Protein AF-A0AAN8BZD3-F1 (afdb_monomer_lite)

Sequence (176 aa):
MDEQRRTMEEARDEVSRILLTLEERELISLCEHLKCNAPVGGFASKTRRTLNRLVETTLDEIEEDEESAESYQQYLQHVLSYLASLKPTPRESEAEIEIQETSELENLKKQYQKLQQQMEEEIGALEEKIKRKTQAAGGDTAPASVTAKEEDTRTATKAPIRLPEVMLRREFRIIG

Radius of gyration: 35.89 Å; chains: 1; bounding box: 68×47×98 Å

Foldseek 3Di:
DVVLVVLQVVLVVVLLVLLVVDDLVLLLVLCVVLVFDADVPGSVVDDSVVSSVSNVVSLVVVVVVDPDSVVSSVVSVVSVVVSVVSDPDVVVVVVVVVVVVVVVVVVVVVVVVVVVVVVVVVVVVVVVVVVVVVVVVPDDDDPPPPPDDDDDDDDDDDDDDDDDDDDDDPDDDDDD

Organism: NCBI:txid159716

pLDDT: mean 77.17, std 18.1, range [36.19, 94.38]

Structure (mmCIF, N/CA/C/O backbone):
data_AF-A0AAN8BZD3-F1
#
_entry.id   AF-A0AAN8BZD3-F1
#
loop_
_atom_site.group_PDB
_atom_site.id
_atom_site.type_symbol
_atom_site.label_atom_id
_atom_site.label_alt_id
_atom_site.label_comp_id
_atom_site.label_asym_id
_atom_site.label_entity_id
_atom_site.label_seq_id
_atom_site.pdbx_PDB_ins_code
_atom_site.Cartn_x
_atom_site.Cartn_y
_atom_site.Cartn_z
_atom_site.occupancy
_atom_site.B_iso_or_equiv
_atom_site.auth_seq_id
_atom_site.auth_comp_id
_atom_site.auth_asym_id
_atom_site.auth_atom_id
_atom_site.pdbx_PDB_model_num
ATOM 1 N N . MET A 1 1 ? 25.774 3.059 -17.939 1.00 59.75 1 MET A N 1
ATOM 2 C CA . MET A 1 1 ? 24.885 1.909 -18.201 1.00 59.75 1 MET A CA 1
ATOM 3 C C . MET A 1 1 ? 24.645 1.098 -16.932 1.00 59.75 1 MET A C 1
ATOM 5 O O . MET A 1 1 ? 23.503 1.050 -16.502 1.00 59.75 1 MET A O 1
ATOM 9 N N . ASP A 1 2 ? 25.677 0.542 -16.284 1.00 74.12 2 ASP A N 1
ATOM 10 C CA . ASP A 1 2 ? 25.480 -0.297 -15.080 1.00 74.12 2 ASP A CA 1
ATOM 11 C C . ASP A 1 2 ? 24.978 0.473 -13.849 1.00 74.12 2 ASP A C 1
ATOM 13 O O . ASP A 1 2 ? 24.170 -0.041 -13.083 1.00 74.12 2 ASP A O 1
ATOM 17 N N . GLU A 1 3 ? 25.412 1.721 -13.671 1.00 79.25 3 GLU A N 1
ATOM 18 C CA . GLU A 1 3 ? 24.981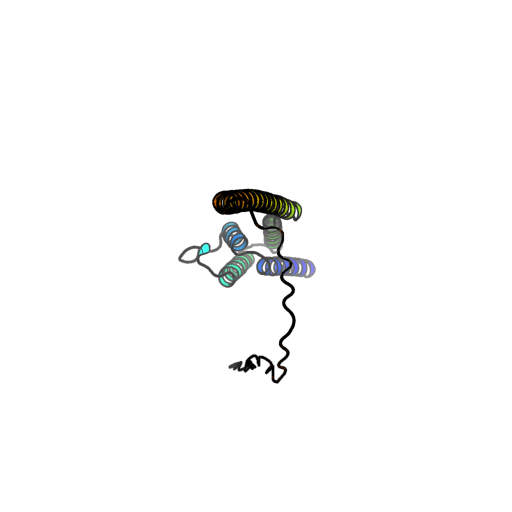 2.558 -12.544 1.00 79.25 3 GLU A CA 1
ATOM 19 C C . GLU A 1 3 ? 23.505 2.967 -12.662 1.00 79.25 3 GLU A C 1
ATOM 21 O O . GLU A 1 3 ? 22.758 2.847 -11.700 1.00 79.25 3 GLU A O 1
ATOM 26 N N . GLN A 1 4 ? 23.046 3.321 -13.869 1.00 77.94 4 GLN A N 1
ATOM 27 C CA . GLN A 1 4 ? 21.629 3.605 -14.139 1.00 77.94 4 GLN A CA 1
ATOM 28 C C . GLN A 1 4 ? 20.732 2.389 -13.878 1.00 77.94 4 GLN A C 1
ATOM 30 O O . GLN A 1 4 ? 19.687 2.531 -13.246 1.00 77.94 4 GLN A O 1
ATOM 35 N N . ARG A 1 5 ? 21.155 1.185 -14.294 1.00 81.12 5 ARG A N 1
ATOM 36 C CA . ARG A 1 5 ? 20.411 -0.049 -13.995 1.00 81.12 5 ARG A CA 1
ATOM 37 C C . ARG A 1 5 ? 20.285 -0.296 -12.494 1.00 81.12 5 ARG A C 1
ATOM 39 O O . ARG A 1 5 ? 19.187 -0.573 -12.033 1.00 81.12 5 ARG A O 1
ATOM 46 N N . ARG A 1 6 ? 21.362 -0.101 -11.724 1.00 84.12 6 ARG A N 1
ATOM 47 C CA . ARG A 1 6 ? 21.307 -0.224 -10.256 1.00 84.12 6 ARG A CA 1
ATOM 48 C C . ARG A 1 6 ? 20.344 0.774 -9.627 1.00 84.12 6 ARG A C 1
ATOM 50 O O . ARG A 1 6 ? 19.526 0.383 -8.810 1.00 84.12 6 ARG A O 1
ATOM 57 N N . THR A 1 7 ? 20.386 2.041 -10.042 1.00 87.19 7 THR A N 1
ATOM 58 C CA . THR A 1 7 ? 19.476 3.058 -9.485 1.00 87.19 7 THR A CA 1
ATOM 59 C C . THR A 1 7 ? 18.005 2.780 -9.800 1.00 87.19 7 THR A C 1
ATOM 61 O O . THR A 1 7 ? 17.127 3.135 -9.018 1.00 87.19 7 THR A O 1
ATOM 64 N N . MET A 1 8 ? 17.724 2.142 -10.940 1.00 89.06 8 MET A N 1
ATOM 65 C CA . MET A 1 8 ? 16.374 1.721 -11.313 1.00 89.06 8 MET A CA 1
ATOM 66 C C . MET A 1 8 ? 15.913 0.529 -10.467 1.00 89.06 8 MET A C 1
ATOM 68 O O . MET A 1 8 ? 14.813 0.573 -9.922 1.00 89.06 8 MET A O 1
ATOM 72 N N . GLU A 1 9 ? 16.758 -0.496 -10.319 1.00 89.44 9 GLU A N 1
ATOM 73 C CA . GLU A 1 9 ? 16.481 -1.655 -9.460 1.00 89.44 9 GLU A CA 1
ATOM 74 C C . GLU A 1 9 ? 16.223 -1.212 -8.012 1.00 89.44 9 GLU A C 1
ATOM 76 O O . GLU A 1 9 ? 15.222 -1.603 -7.421 1.00 89.44 9 GLU A O 1
ATOM 81 N N . GLU A 1 10 ? 17.039 -0.301 -7.475 1.00 91.88 10 GLU A N 1
ATOM 82 C CA . GLU A 1 10 ? 16.841 0.280 -6.142 1.00 91.88 10 GLU A CA 1
ATOM 83 C C . GLU A 1 10 ? 15.494 1.011 -6.014 1.00 91.88 10 GLU A C 1
ATOM 85 O O . GLU A 1 10 ? 14.799 0.866 -5.006 1.00 91.88 10 GLU A O 1
ATOM 90 N N . ALA A 1 11 ? 15.093 1.776 -7.036 1.00 90.50 11 ALA A N 1
ATOM 91 C CA . ALA A 1 11 ? 13.798 2.454 -7.048 1.00 90.50 11 ALA A CA 1
ATOM 92 C C . ALA A 1 11 ? 12.631 1.453 -7.103 1.00 90.50 11 ALA A C 1
ATOM 94 O O . ALA A 1 11 ? 11.633 1.633 -6.402 1.00 90.50 11 ALA A O 1
ATOM 95 N N . ARG A 1 12 ? 12.756 0.377 -7.888 1.00 93.25 12 ARG A N 1
ATOM 96 C CA . ARG A 1 12 ? 11.743 -0.685 -7.978 1.00 93.25 12 ARG A CA 1
ATOM 97 C C . ARG A 1 12 ? 11.636 -1.481 -6.676 1.00 93.25 12 ARG A C 1
ATOM 99 O O . ARG A 1 12 ? 10.524 -1.776 -6.224 1.00 93.25 12 ARG A O 1
ATOM 106 N N . ASP A 1 13 ? 12.764 -1.766 -6.036 1.00 93.56 13 ASP A N 1
ATOM 107 C CA . ASP A 1 13 ? 12.825 -2.406 -4.722 1.00 93.56 13 ASP A CA 1
ATOM 108 C C . ASP A 1 13 ? 12.185 -1.528 -3.642 1.00 93.56 13 ASP A C 1
ATOM 110 O O . ASP A 1 13 ? 11.470 -2.031 -2.771 1.00 93.56 13 ASP A O 1
ATOM 114 N N . GLU A 1 14 ? 12.397 -0.211 -3.696 1.00 93.12 14 GLU A N 1
ATOM 115 C CA . GLU A 1 14 ? 11.744 0.741 -2.796 1.00 93.12 14 GLU A CA 1
ATOM 116 C C . GLU A 1 14 ? 10.223 0.728 -2.971 1.00 93.12 14 GLU A C 1
ATOM 118 O O . GLU A 1 14 ? 9.500 0.572 -1.984 1.00 93.12 14 GLU A O 1
ATOM 123 N N . VAL A 1 15 ? 9.727 0.816 -4.212 1.00 93.44 15 VAL A N 1
ATOM 124 C CA . VAL A 1 15 ? 8.286 0.725 -4.500 1.00 93.44 15 VAL A CA 1
ATOM 125 C C . VAL A 1 15 ? 7.721 -0.580 -3.936 1.00 93.44 15 VAL A C 1
ATOM 127 O O . VAL A 1 15 ? 6.754 -0.554 -3.174 1.00 93.44 15 VAL A O 1
ATOM 130 N N . SER A 1 16 ? 8.368 -1.712 -4.223 1.00 93.56 16 SER A N 1
ATOM 131 C CA . SER A 1 16 ? 7.944 -3.040 -3.759 1.00 93.56 16 SER A CA 1
ATOM 132 C C . SER A 1 16 ? 7.901 -3.131 -2.233 1.00 93.56 16 SER A C 1
ATOM 134 O O . SER A 1 16 ? 6.945 -3.648 -1.651 1.00 93.56 16 SER A O 1
ATOM 136 N N . ARG A 1 17 ? 8.903 -2.567 -1.550 1.00 92.88 17 ARG A N 1
ATOM 137 C CA . ARG A 1 17 ? 8.942 -2.509 -0.086 1.00 92.88 17 ARG A CA 1
ATOM 138 C C . ARG A 1 17 ? 7.793 -1.678 0.474 1.00 92.88 17 ARG A C 1
ATOM 140 O O . ARG A 1 17 ? 7.162 -2.102 1.442 1.00 92.88 17 ARG A O 1
ATOM 147 N N . ILE A 1 18 ? 7.504 -0.523 -0.126 1.00 92.38 18 ILE A N 1
ATOM 148 C CA . ILE A 1 18 ? 6.413 0.347 0.319 1.00 92.38 18 ILE A CA 1
ATOM 149 C C . ILE A 1 18 ? 5.067 -0.354 0.130 1.00 92.38 18 ILE A C 1
ATOM 151 O O . ILE A 1 18 ? 4.296 -0.384 1.087 1.00 92.38 18 ILE A O 1
ATOM 155 N N . LEU A 1 19 ? 4.819 -1.006 -1.013 1.00 91.94 19 LEU A N 1
ATOM 156 C CA . LEU A 1 19 ? 3.587 -1.770 -1.285 1.00 91.94 19 LEU A CA 1
ATOM 157 C C . LEU A 1 19 ? 3.264 -2.808 -0.201 1.00 91.94 19 LEU A C 1
ATOM 159 O O . LEU A 1 19 ? 2.101 -3.054 0.123 1.00 91.94 19 LEU A O 1
ATOM 163 N N . LEU A 1 20 ? 4.288 -3.415 0.405 1.00 90.31 20 LEU A N 1
ATOM 164 C CA . LEU A 1 20 ? 4.099 -4.372 1.495 1.00 90.31 20 LEU A CA 1
ATOM 165 C C . LEU A 1 20 ? 3.622 -3.722 2.799 1.00 90.31 20 LEU A C 1
ATOM 167 O O . LEU A 1 20 ? 3.021 -4.425 3.618 1.00 90.31 20 LEU A O 1
ATOM 171 N N . THR A 1 21 ? 3.876 -2.425 2.978 1.00 90.06 21 THR A N 1
ATOM 172 C CA . THR A 1 21 ? 3.505 -1.637 4.165 1.00 90.06 21 THR A CA 1
ATOM 173 C C . THR A 1 21 ? 2.179 -0.896 4.032 1.00 90.06 21 THR A C 1
ATOM 175 O O . THR A 1 21 ? 1.635 -0.497 5.054 1.00 90.06 21 THR A O 1
ATOM 178 N N . LEU A 1 22 ? 1.668 -0.721 2.811 1.00 90.00 22 LEU A N 1
ATOM 179 C CA . LEU A 1 22 ? 0.440 0.033 2.563 1.00 90.00 22 LEU A CA 1
ATOM 180 C C . LEU A 1 22 ? -0.809 -0.706 3.050 1.00 90.00 22 LEU A C 1
ATOM 182 O O . LEU A 1 22 ? -0.912 -1.942 2.986 1.00 90.00 22 LEU A O 1
ATOM 186 N N . GLU A 1 23 ? -1.787 0.082 3.476 1.00 90.06 23 GLU A N 1
ATOM 187 C CA . GLU A 1 23 ? -3.139 -0.373 3.750 1.00 90.06 23 GLU A CA 1
ATOM 188 C C . GLU A 1 23 ? -3.909 -0.663 2.456 1.00 90.06 23 GLU A C 1
ATOM 190 O O . GLU A 1 23 ? -3.588 -0.196 1.364 1.00 90.06 23 GLU A O 1
ATOM 195 N N . GLU A 1 24 ? -4.990 -1.435 2.573 1.00 89.50 24 GLU A N 1
ATOM 196 C CA . GLU A 1 24 ? -5.815 -1.822 1.425 1.00 89.50 24 GLU A CA 1
ATOM 197 C C . GLU A 1 24 ? -6.399 -0.608 0.684 1.00 89.50 24 GLU A C 1
ATOM 199 O O . GLU A 1 24 ? -6.439 -0.599 -0.543 1.00 89.50 24 GLU A O 1
ATOM 204 N N . ARG A 1 25 ? -6.786 0.449 1.410 1.00 89.69 25 ARG A N 1
ATOM 205 C CA . ARG A 1 25 ? -7.316 1.691 0.818 1.00 89.69 25 ARG A CA 1
ATOM 206 C C . ARG A 1 25 ? -6.270 2.431 -0.013 1.00 89.69 25 ARG A C 1
ATOM 208 O O . ARG A 1 25 ? -6.570 2.882 -1.114 1.00 89.69 25 ARG A O 1
ATOM 215 N N . GLU A 1 26 ? -5.048 2.520 0.501 1.00 91.75 26 GLU A N 1
ATOM 216 C CA . GLU A 1 26 ? -3.920 3.163 -0.177 1.00 91.75 26 GLU A CA 1
ATOM 217 C C . GLU A 1 26 ? -3.528 2.380 -1.435 1.00 91.75 26 GLU A C 1
ATOM 219 O O . GLU A 1 26 ? -3.286 2.967 -2.486 1.00 91.75 26 GLU A O 1
ATOM 224 N N . LEU A 1 27 ? -3.550 1.045 -1.360 1.00 91.81 27 LEU A N 1
ATOM 225 C CA . LEU A 1 27 ? -3.311 0.176 -2.513 1.00 91.81 27 LEU A CA 1
ATOM 226 C C . LEU A 1 27 ? -4.372 0.334 -3.601 1.00 91.81 27 LEU A C 1
ATOM 228 O O . LEU A 1 27 ? -4.027 0.338 -4.780 1.00 91.81 27 LEU A O 1
ATOM 232 N N . ILE A 1 28 ? -5.646 0.487 -3.232 1.00 91.75 28 ILE A N 1
ATOM 233 C CA . ILE A 1 28 ? -6.720 0.780 -4.192 1.00 91.75 28 ILE A CA 1
ATOM 234 C C . ILE A 1 28 ? -6.470 2.135 -4.867 1.00 91.75 28 ILE A C 1
ATOM 236 O O . ILE A 1 28 ? -6.498 2.210 -6.093 1.00 91.75 28 ILE A O 1
ATOM 240 N N . SER A 1 29 ? -6.155 3.172 -4.085 1.00 92.31 29 SER A N 1
ATOM 241 C CA . SER A 1 29 ? -5.830 4.514 -4.592 1.00 92.31 29 SER A CA 1
ATOM 242 C C . SER A 1 29 ? -4.656 4.483 -5.576 1.00 92.31 29 SER A C 1
ATOM 244 O O . SER A 1 29 ? -4.695 5.105 -6.637 1.00 92.31 29 SER A O 1
ATOM 246 N N . LEU A 1 30 ? -3.623 3.700 -5.261 1.00 93.44 30 LEU A N 1
ATOM 247 C CA . LEU A 1 30 ? -2.491 3.486 -6.152 1.00 93.44 30 LEU A CA 1
ATOM 248 C C . LEU A 1 30 ? -2.881 2.733 -7.427 1.00 93.44 30 LEU A C 1
ATOM 250 O O . LEU A 1 30 ? -2.458 3.132 -8.506 1.00 93.44 30 LEU A O 1
ATOM 254 N N . CYS A 1 31 ? -3.700 1.682 -7.334 1.00 92.56 31 CYS A N 1
ATOM 255 C CA . CYS A 1 31 ? -4.188 0.971 -8.518 1.00 92.56 31 CYS A CA 1
ATOM 256 C C . CYS A 1 31 ? -4.938 1.917 -9.468 1.00 92.56 31 CYS A C 1
ATOM 258 O O . CYS A 1 31 ? -4.772 1.844 -10.684 1.00 92.56 31 CYS A O 1
ATOM 260 N N . GLU A 1 32 ? -5.742 2.832 -8.926 1.00 91.56 32 GLU A N 1
ATOM 261 C CA . GLU A 1 32 ? -6.439 3.850 -9.717 1.00 91.56 32 GLU A CA 1
ATOM 262 C C . GLU A 1 32 ? -5.465 4.858 -10.338 1.00 91.56 32 GLU A C 1
ATOM 264 O O . GLU A 1 32 ? -5.590 5.185 -11.520 1.00 91.56 32 GLU A O 1
ATOM 269 N N . HIS A 1 33 ? -4.461 5.305 -9.578 1.00 92.50 33 HIS A N 1
ATOM 270 C CA . HIS A 1 33 ? -3.425 6.221 -10.058 1.00 92.50 33 HIS A CA 1
ATOM 271 C C . HIS A 1 33 ? -2.614 5.634 -11.222 1.00 92.50 33 HIS A C 1
ATOM 273 O O . HIS A 1 33 ? -2.401 6.304 -12.234 1.00 92.50 33 HIS A O 1
ATOM 279 N N . LEU A 1 34 ? -2.216 4.366 -11.099 1.00 91.31 34 LEU A N 1
ATOM 280 C CA . LEU A 1 34 ? -1.481 3.624 -12.125 1.00 91.31 34 LEU A CA 1
ATOM 281 C C . LEU A 1 34 ? -2.380 3.165 -13.283 1.00 91.31 34 LEU A C 1
ATOM 283 O O . LEU A 1 34 ? -1.881 2.596 -14.248 1.00 91.31 34 LEU A O 1
ATOM 287 N N . LYS A 1 35 ? -3.697 3.416 -13.211 1.00 90.38 35 LYS A N 1
ATOM 288 C CA . LYS A 1 35 ? -4.699 2.961 -14.190 1.00 90.38 35 LYS A CA 1
ATOM 289 C C . LYS A 1 35 ? -4.642 1.453 -14.430 1.00 90.38 35 LYS A C 1
ATOM 291 O O . LYS A 1 35 ? -4.841 0.977 -15.546 1.00 90.38 35 LYS A O 1
ATOM 296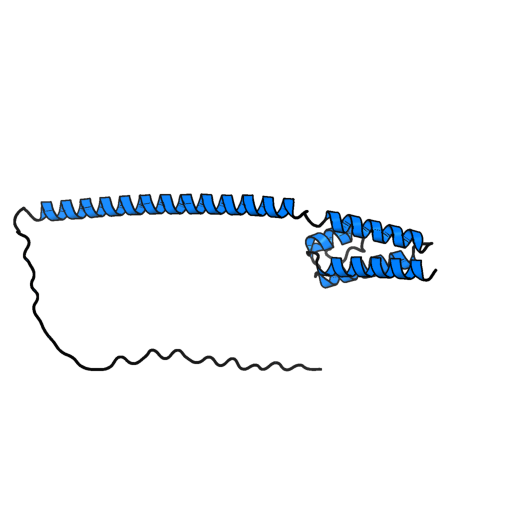 N N . CYS A 1 36 ? -4.403 0.712 -13.357 1.00 90.25 36 CYS A N 1
ATOM 297 C CA . CYS A 1 36 ? -4.392 -0.734 -13.348 1.00 90.25 36 CYS A CA 1
ATOM 298 C C . CYS A 1 36 ? -5.667 -1.322 -13.983 1.00 90.25 36 CYS A C 1
ATOM 300 O O . CYS A 1 36 ? -6.771 -0.798 -13.801 1.00 90.25 36 CYS A O 1
ATOM 302 N N . ASN A 1 37 ? -5.541 -2.467 -14.660 1.00 85.38 37 ASN A N 1
ATOM 303 C CA . ASN A 1 37 ? -6.682 -3.162 -15.256 1.00 85.38 37 ASN A CA 1
ATOM 304 C C . ASN A 1 37 ? -7.717 -3.549 -14.186 1.00 85.38 37 ASN A C 1
ATOM 306 O O . ASN A 1 37 ? -7.488 -4.438 -13.360 1.00 85.38 37 ASN A O 1
ATOM 310 N N . ALA A 1 38 ? -8.869 -2.872 -14.200 1.00 79.75 38 ALA A N 1
ATOM 311 C CA . ALA A 1 38 ? -9.893 -3.039 -13.178 1.00 79.75 38 ALA A CA 1
ATOM 312 C C . ALA A 1 38 ? -10.391 -4.495 -13.147 1.00 79.75 38 ALA A C 1
ATOM 314 O O . ALA A 1 38 ? -10.943 -4.993 -14.135 1.00 79.75 38 ALA A O 1
ATOM 315 N N . PRO A 1 39 ? -10.229 -5.206 -12.022 1.00 81.94 39 PRO A N 1
ATOM 316 C CA . PRO A 1 39 ? -10.622 -6.597 -11.951 1.00 81.94 39 PRO A CA 1
ATOM 317 C C . PRO A 1 39 ? -12.148 -6.713 -11.873 1.00 81.94 39 PRO A C 1
ATOM 319 O O . PRO A 1 39 ? -12.840 -5.820 -11.382 1.00 81.94 39 PRO A O 1
ATOM 322 N N . VAL A 1 40 ? -12.693 -7.851 -12.313 1.00 77.56 40 VAL A N 1
ATOM 323 C CA . VAL A 1 40 ? -14.144 -8.105 -12.284 1.00 77.56 40 VAL A CA 1
ATOM 324 C C . VAL A 1 40 ? -14.669 -7.949 -10.849 1.00 77.56 40 VAL A C 1
ATOM 326 O O . VAL A 1 40 ? -14.224 -8.662 -9.944 1.00 77.56 40 VAL A O 1
ATOM 329 N N . GLY A 1 41 ? -15.586 -7.000 -10.635 1.00 78.94 41 GLY A N 1
ATOM 330 C CA . GLY A 1 41 ? -16.111 -6.639 -9.309 1.00 78.94 41 GLY A CA 1
ATOM 331 C C . GLY A 1 41 ? -15.394 -5.478 -8.601 1.00 78.94 41 GLY A C 1
ATOM 332 O O . GLY A 1 41 ? -15.686 -5.219 -7.437 1.00 78.94 41 GLY A O 1
ATOM 333 N N . GLY A 1 42 ? -14.475 -4.780 -9.276 1.00 87.06 42 GLY A N 1
ATOM 334 C CA . GLY A 1 42 ? -13.786 -3.594 -8.758 1.00 87.06 42 GLY A CA 1
ATOM 335 C C . GLY A 1 42 ? -12.681 -3.905 -7.745 1.00 87.06 42 GLY A C 1
ATOM 336 O O . GLY A 1 42 ? -12.580 -5.021 -7.223 1.00 87.06 42 GLY A O 1
ATOM 337 N N . PHE A 1 43 ? -11.846 -2.903 -7.463 1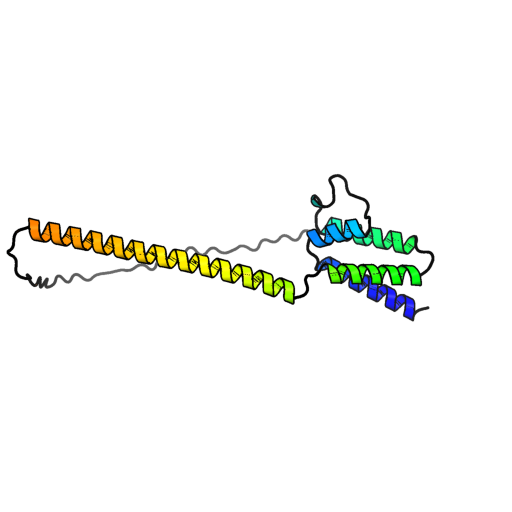.00 86.12 43 PHE A N 1
ATOM 338 C CA . PHE A 1 43 ? -10.671 -3.040 -6.595 1.00 86.12 43 PHE A CA 1
ATOM 339 C C . PHE A 1 43 ? -11.030 -3.341 -5.134 1.00 86.12 43 PHE A C 1
ATOM 341 O O . PHE A 1 43 ? -10.392 -4.187 -4.518 1.00 86.12 43 PHE A O 1
ATOM 348 N N . ALA A 1 44 ? -12.114 -2.756 -4.614 1.00 84.94 44 ALA A N 1
ATOM 349 C CA . ALA A 1 44 ? -12.558 -2.935 -3.226 1.00 84.94 44 ALA A CA 1
ATOM 350 C C . ALA A 1 44 ? -12.975 -4.375 -2.860 1.00 84.94 44 ALA A C 1
ATOM 352 O O . ALA A 1 44 ? -13.117 -4.702 -1.689 1.00 84.94 44 ALA A O 1
ATOM 353 N N . SER A 1 45 ? -13.202 -5.243 -3.851 1.00 86.44 45 SER A N 1
ATOM 354 C CA . SER A 1 45 ? -13.530 -6.658 -3.622 1.00 86.44 45 SER A CA 1
ATOM 355 C C . SER A 1 45 ? -12.297 -7.562 -3.532 1.00 86.44 45 SER A C 1
ATOM 357 O O . SER A 1 45 ? -12.433 -8.782 -3.390 1.00 86.44 45 SER A O 1
ATOM 359 N N . LYS A 1 46 ? -11.093 -7.009 -3.721 1.00 90.56 46 LYS A N 1
ATOM 360 C CA . LYS A 1 46 ? -9.869 -7.786 -3.914 1.00 90.56 46 LYS A CA 1
ATOM 361 C C . LYS A 1 46 ? -9.012 -7.815 -2.673 1.00 90.56 46 LYS A C 1
ATOM 363 O O . LYS A 1 46 ? -8.880 -6.852 -1.942 1.00 90.56 46 LYS A O 1
ATOM 368 N N . THR A 1 47 ? -8.359 -8.956 -2.486 1.00 91.38 47 THR A N 1
ATOM 369 C CA . THR A 1 47 ? -7.397 -9.118 -1.405 1.00 91.38 47 THR A CA 1
ATOM 370 C C . THR A 1 47 ? -6.167 -8.253 -1.656 1.00 91.38 47 THR A C 1
ATOM 372 O O . THR A 1 47 ? -5.729 -8.105 -2.799 1.00 91.38 47 THR A O 1
ATOM 375 N N . ARG A 1 48 ? -5.523 -7.801 -0.577 1.00 92.00 48 ARG A N 1
ATOM 376 C CA . ARG A 1 48 ? -4.237 -7.084 -0.608 1.00 92.00 48 ARG A CA 1
ATOM 377 C C . ARG A 1 48 ? -3.199 -7.720 -1.540 1.00 92.00 48 ARG A C 1
ATOM 379 O O . ARG A 1 48 ? -2.561 -7.043 -2.333 1.00 92.00 48 ARG A O 1
ATOM 386 N N . ARG A 1 49 ? -3.074 -9.053 -1.494 1.00 92.81 49 ARG A N 1
ATOM 387 C CA . ARG A 1 49 ? -2.158 -9.815 -2.362 1.00 92.81 49 ARG A CA 1
ATOM 388 C C . ARG A 1 49 ? -2.495 -9.668 -3.846 1.00 92.81 49 ARG A C 1
ATOM 390 O O . ARG A 1 49 ? -1.592 -9.665 -4.673 1.00 92.81 49 ARG A O 1
ATOM 397 N N . THR A 1 50 ? -3.781 -9.614 -4.179 1.00 92.25 50 THR A N 1
ATOM 398 C CA . THR A 1 50 ? -4.228 -9.433 -5.562 1.00 92.25 50 THR A CA 1
ATOM 399 C C . THR A 1 50 ? -3.911 -8.022 -6.033 1.00 92.25 50 THR A C 1
ATOM 401 O O . THR A 1 50 ? -3.379 -7.889 -7.122 1.00 92.25 50 THR A O 1
ATOM 404 N N . LEU A 1 51 ? -4.167 -7.005 -5.203 1.00 93.00 51 LEU A N 1
ATOM 405 C CA . LEU A 1 51 ? -3.849 -5.608 -5.515 1.00 93.00 51 LEU A CA 1
ATOM 406 C C . LEU A 1 51 ? -2.343 -5.398 -5.727 1.00 93.00 51 LEU A C 1
ATOM 408 O O . LEU A 1 51 ? -1.960 -4.851 -6.752 1.00 93.00 51 LEU A O 1
ATOM 412 N N . ASN A 1 52 ? -1.491 -5.926 -4.838 1.00 93.38 52 ASN A N 1
ATOM 413 C CA . ASN A 1 52 ? -0.032 -5.844 -4.997 1.00 93.38 52 ASN A CA 1
ATOM 414 C C . ASN A 1 52 ? 0.447 -6.465 -6.309 1.00 93.38 52 ASN A C 1
ATOM 416 O O . ASN A 1 52 ? 1.197 -5.831 -7.037 1.00 93.38 52 ASN A O 1
ATOM 420 N N . ARG A 1 53 ? -0.039 -7.667 -6.645 1.00 93.56 53 ARG A N 1
ATOM 421 C CA . ARG A 1 53 ? 0.289 -8.296 -7.933 1.00 93.56 53 ARG A CA 1
ATOM 422 C C . ARG A 1 53 ? -0.142 -7.440 -9.111 1.00 93.56 53 ARG A C 1
ATOM 424 O O . ARG A 1 53 ? 0.564 -7.374 -10.098 1.00 93.56 53 ARG A O 1
ATOM 431 N N . LEU A 1 54 ? -1.312 -6.819 -9.013 1.00 94.19 54 LEU A N 1
ATOM 432 C CA . LEU A 1 54 ? -1.862 -6.008 -10.087 1.00 94.19 54 LEU A CA 1
ATOM 433 C C . LEU A 1 54 ? -1.002 -4.761 -10.321 1.00 94.19 54 LEU A C 1
ATOM 435 O O . LEU A 1 54 ? -0.712 -4.436 -11.467 1.00 94.19 54 LEU A O 1
ATOM 439 N N . VAL A 1 55 ? -0.527 -4.134 -9.243 1.00 94.38 55 VAL A N 1
ATOM 440 C CA . VAL A 1 55 ? 0.453 -3.044 -9.305 1.00 94.38 55 VAL A CA 1
ATOM 441 C C . VAL A 1 55 ? 1.780 -3.526 -9.890 1.00 94.38 55 VAL A C 1
ATOM 443 O O . VAL A 1 55 ? 2.264 -2.914 -10.832 1.00 94.38 55 VAL A O 1
ATOM 446 N N . GLU A 1 56 ? 2.345 -4.626 -9.384 1.00 94.12 56 GLU A N 1
ATOM 447 C CA . GLU A 1 56 ? 3.608 -5.195 -9.881 1.00 94.12 56 GLU A CA 1
ATOM 448 C C . GLU A 1 56 ? 3.535 -5.480 -11.384 1.00 94.12 56 GLU A C 1
ATOM 450 O O . GLU A 1 56 ? 4.375 -4.981 -12.127 1.00 94.12 56 GLU A O 1
ATOM 455 N N . THR A 1 57 ? 2.483 -6.174 -11.832 1.00 94.38 57 THR A N 1
ATOM 456 C CA . THR A 1 57 ? 2.242 -6.472 -13.250 1.00 94.38 57 THR A CA 1
ATOM 457 C C . THR A 1 57 ? 2.070 -5.205 -14.079 1.00 94.38 57 THR A C 1
ATOM 459 O O . THR A 1 57 ? 2.648 -5.113 -15.150 1.00 94.38 57 THR A O 1
ATOM 462 N N . THR A 1 58 ? 1.336 -4.205 -13.584 1.00 93.81 58 THR A N 1
ATOM 463 C CA . THR A 1 58 ? 1.174 -2.934 -14.315 1.00 93.81 58 THR A CA 1
ATOM 464 C C . THR A 1 58 ? 2.513 -2.210 -14.454 1.00 93.81 58 THR A C 1
ATOM 466 O O . THR A 1 58 ? 2.805 -1.644 -15.497 1.00 93.81 58 THR A O 1
ATOM 469 N N . LEU A 1 59 ? 3.353 -2.229 -13.418 1.00 93.38 59 LEU A N 1
ATOM 470 C CA . LEU A 1 59 ? 4.681 -1.628 -13.493 1.00 93.38 59 LEU A CA 1
ATOM 471 C C . LEU A 1 59 ? 5.622 -2.418 -14.422 1.00 93.38 59 LEU A C 1
ATOM 473 O O . LEU A 1 59 ? 6.472 -1.802 -15.049 1.00 93.38 59 LEU A O 1
ATOM 477 N N . ASP A 1 60 ? 5.484 -3.746 -14.509 1.00 92.69 60 ASP A N 1
ATOM 478 C CA . ASP A 1 60 ? 6.227 -4.576 -15.473 1.00 92.69 60 ASP A CA 1
ATOM 479 C C . ASP A 1 60 ? 5.791 -4.267 -16.918 1.00 92.69 60 ASP A C 1
ATOM 481 O O . ASP A 1 60 ? 6.638 -4.083 -17.783 1.00 92.69 60 ASP A O 1
ATOM 485 N N . GLU A 1 61 ? 4.483 -4.121 -17.168 1.00 93.12 61 GLU A N 1
ATOM 486 C CA . GLU A 1 61 ? 3.941 -3.696 -18.472 1.00 93.12 61 GLU A CA 1
ATOM 487 C C . GLU A 1 61 ? 4.482 -2.312 -18.875 1.00 93.12 61 GLU A C 1
ATOM 489 O O . GLU A 1 61 ? 4.924 -2.118 -20.003 1.00 93.12 61 GLU A O 1
ATOM 494 N N . ILE A 1 62 ? 4.527 -1.360 -17.937 1.00 91.38 62 ILE A N 1
ATOM 495 C CA . ILE A 1 62 ? 5.082 -0.020 -18.185 1.00 91.38 62 ILE A CA 1
ATOM 496 C C . ILE A 1 62 ? 6.589 -0.081 -18.466 1.00 91.38 62 ILE A C 1
ATOM 498 O O . ILE A 1 62 ? 7.075 0.651 -19.322 1.00 91.38 62 ILE A O 1
ATOM 502 N N . GLU A 1 63 ? 7.343 -0.937 -17.773 1.00 90.44 63 GLU A N 1
ATOM 503 C CA . GLU A 1 63 ? 8.774 -1.124 -18.044 1.00 90.44 63 GLU A CA 1
ATOM 504 C C . GLU A 1 63 ? 9.034 -1.632 -19.467 1.00 90.44 63 GLU A C 1
ATOM 506 O O . GLU A 1 63 ? 10.013 -1.229 -20.095 1.00 90.44 63 GLU A O 1
ATOM 511 N N . GLU A 1 64 ? 8.154 -2.500 -19.974 1.00 89.75 64 GLU A N 1
ATOM 512 C CA . GLU A 1 64 ? 8.214 -3.017 -21.343 1.00 89.75 64 GLU A CA 1
ATOM 513 C C . GLU A 1 64 ? 7.768 -1.981 -22.393 1.00 89.75 64 GLU A C 1
ATOM 515 O O . GLU A 1 64 ? 8.329 -1.956 -23.492 1.00 89.75 64 GLU A O 1
ATOM 520 N N . ASP A 1 65 ? 6.792 -1.129 -22.062 1.00 89.19 65 ASP A N 1
ATOM 521 C CA . ASP A 1 65 ? 6.226 -0.114 -22.962 1.00 89.19 65 ASP A CA 1
ATOM 522 C C . ASP A 1 65 ? 7.094 1.155 -23.088 1.00 89.19 65 ASP A C 1
ATOM 524 O O . ASP A 1 65 ? 7.048 1.848 -24.110 1.00 89.19 65 ASP A O 1
ATOM 528 N N . GLU A 1 66 ? 7.872 1.497 -22.060 1.00 88.38 66 GLU A N 1
ATOM 529 C CA . GLU A 1 66 ? 8.672 2.723 -22.028 1.00 88.38 66 GLU A CA 1
ATOM 530 C C . GLU A 1 66 ? 9.882 2.668 -22.982 1.00 88.38 66 GLU A C 1
ATOM 532 O O . GLU A 1 66 ? 10.738 1.785 -22.924 1.00 88.38 66 GLU A O 1
ATOM 537 N N . GLU A 1 67 ? 10.008 3.682 -23.846 1.00 78.88 67 GLU A N 1
ATOM 538 C CA . GLU A 1 67 ? 11.040 3.733 -24.897 1.00 78.88 67 GLU A CA 1
ATOM 539 C C . GLU A 1 67 ? 12.471 3.894 -24.348 1.00 78.88 67 GLU A C 1
ATOM 541 O O . GLU A 1 67 ? 13.450 3.617 -25.050 1.00 78.88 67 GLU A O 1
ATOM 546 N N . SER A 1 68 ? 12.620 4.370 -23.107 1.00 85.19 68 SER A N 1
ATOM 547 C CA . SER A 1 68 ? 13.921 4.621 -22.489 1.00 85.19 68 SER A CA 1
ATOM 548 C C . SER A 1 68 ? 13.958 4.226 -21.013 1.00 85.19 68 SER A C 1
ATOM 550 O O . SER A 1 68 ? 13.014 4.434 -20.257 1.00 85.19 68 SER A O 1
ATOM 552 N N . ALA A 1 69 ? 15.116 3.747 -20.557 1.00 84.88 69 ALA A N 1
ATOM 553 C CA . ALA A 1 69 ? 15.334 3.462 -19.138 1.00 84.88 69 ALA A CA 1
ATOM 554 C C . ALA A 1 69 ? 15.169 4.711 -18.246 1.00 84.88 69 ALA A C 1
ATOM 556 O O . ALA A 1 69 ? 14.799 4.600 -17.080 1.00 84.88 69 ALA A O 1
ATOM 557 N N . GLU A 1 70 ? 15.444 5.901 -18.787 1.00 87.12 70 GLU A N 1
ATOM 558 C CA . GLU A 1 70 ? 15.338 7.167 -18.056 1.00 87.12 70 GLU A CA 1
ATOM 559 C C . GLU A 1 70 ? 13.881 7.596 -17.849 1.00 87.12 70 GLU A C 1
ATOM 561 O O . GLU A 1 70 ? 13.550 8.103 -16.776 1.00 87.12 70 GLU A O 1
ATOM 566 N N . SER A 1 71 ? 12.999 7.369 -18.829 1.00 89.38 71 SER A N 1
ATOM 567 C CA . SER A 1 71 ? 11.570 7.680 -18.699 1.00 89.38 71 SER A CA 1
ATOM 568 C C . SER A 1 71 ? 10.897 6.770 -17.676 1.00 89.38 71 SER A C 1
ATOM 570 O O . SER A 1 71 ? 10.221 7.264 -16.773 1.00 89.38 71 SER A O 1
ATOM 572 N N . TYR A 1 72 ? 11.196 5.470 -17.706 1.00 91.31 72 TYR A N 1
ATOM 573 C CA . TYR A 1 72 ? 10.733 4.541 -16.677 1.00 91.31 72 TYR A CA 1
ATOM 574 C C . TYR A 1 72 ? 11.278 4.888 -15.280 1.00 91.31 72 TYR A C 1
ATOM 576 O O . TYR A 1 72 ? 10.541 4.882 -14.294 1.00 91.31 72 TYR A O 1
ATOM 584 N N . GLN A 1 73 ? 12.548 5.291 -15.172 1.00 89.56 73 GLN A N 1
ATOM 585 C CA . GLN A 1 73 ? 13.107 5.755 -13.900 1.00 89.56 73 GLN A CA 1
ATOM 586 C C . GLN A 1 73 ? 12.370 6.994 -13.362 1.00 89.56 73 GLN A C 1
ATOM 588 O O . GLN A 1 73 ? 12.070 7.064 -12.168 1.00 89.56 73 GLN A O 1
ATOM 593 N N . GLN A 1 74 ? 12.055 7.968 -14.221 1.00 90.88 74 GLN A N 1
ATOM 594 C CA . GLN A 1 74 ? 11.254 9.135 -13.836 1.00 90.88 74 GLN A CA 1
ATOM 595 C C . GLN A 1 74 ? 9.838 8.735 -13.410 1.00 90.88 74 GLN A C 1
ATOM 597 O O . GLN A 1 74 ? 9.314 9.284 -12.438 1.00 90.88 74 GLN A O 1
ATOM 602 N N . TYR A 1 75 ? 9.246 7.747 -14.081 1.00 92.69 75 TYR A N 1
ATOM 603 C CA . TYR A 1 75 ? 7.953 7.192 -13.703 1.00 92.69 75 TYR A CA 1
ATOM 604 C C . TYR A 1 75 ? 7.991 6.577 -12.298 1.00 92.69 75 TYR A C 1
ATOM 606 O O . TYR A 1 75 ? 7.173 6.932 -11.451 1.00 92.69 75 TYR A O 1
ATOM 614 N N . LEU A 1 76 ? 8.985 5.737 -11.995 1.00 92.75 76 LEU A N 1
ATOM 615 C CA . LEU A 1 76 ? 9.158 5.163 -10.655 1.00 92.75 76 LEU A CA 1
ATOM 616 C C . LEU A 1 76 ? 9.322 6.249 -9.581 1.00 92.75 76 LEU A C 1
ATOM 618 O O . LEU A 1 76 ? 8.726 6.148 -8.510 1.00 92.75 76 LEU A O 1
ATOM 622 N N . GLN A 1 77 ? 10.064 7.324 -9.867 1.00 93.50 77 GLN A N 1
ATOM 623 C CA . GLN A 1 77 ? 10.190 8.466 -8.950 1.00 93.50 77 GLN A CA 1
ATOM 624 C C . GLN A 1 77 ? 8.857 9.191 -8.725 1.00 93.50 77 GLN A C 1
ATOM 626 O O . GLN A 1 77 ? 8.547 9.599 -7.601 1.00 93.50 77 GLN A O 1
ATOM 631 N N . HIS A 1 78 ? 8.038 9.324 -9.768 1.00 94.00 78 HIS A N 1
ATOM 632 C CA . HIS A 1 78 ? 6.692 9.873 -9.651 1.00 94.00 78 HIS A CA 1
ATOM 633 C C . HIS A 1 78 ? 5.796 8.983 -8.778 1.00 94.00 78 HIS A C 1
ATOM 635 O O . HIS A 1 78 ? 5.119 9.487 -7.881 1.00 94.00 78 HIS A O 1
ATOM 641 N N . VAL A 1 79 ? 5.853 7.661 -8.964 1.00 93.75 79 VAL A N 1
ATOM 642 C CA . VAL A 1 79 ? 5.129 6.693 -8.126 1.00 93.75 79 VAL A CA 1
ATOM 643 C C . VAL A 1 79 ? 5.578 6.778 -6.667 1.00 93.75 79 VAL A C 1
ATOM 645 O O . VAL A 1 79 ? 4.734 6.860 -5.778 1.00 93.75 79 VAL A O 1
ATOM 648 N N . LEU A 1 80 ? 6.885 6.829 -6.399 1.00 93.06 80 LEU A N 1
ATOM 649 C CA . LEU A 1 80 ? 7.421 6.996 -5.043 1.00 93.06 80 LEU A CA 1
ATOM 650 C C . LEU A 1 80 ? 6.960 8.307 -4.395 1.00 93.06 80 LEU A C 1
ATOM 652 O O . LEU A 1 80 ? 6.593 8.320 -3.220 1.00 93.06 80 LEU A O 1
ATOM 656 N N . SER A 1 81 ? 6.920 9.396 -5.163 1.00 92.94 81 SER A N 1
ATOM 657 C CA . SER A 1 81 ? 6.423 10.694 -4.692 1.00 92.94 81 SER A CA 1
ATOM 658 C C . SER A 1 81 ? 4.932 10.641 -4.351 1.00 92.94 81 SER A C 1
ATOM 660 O O . SER A 1 81 ? 4.510 11.150 -3.313 1.00 92.94 81 SER A O 1
ATOM 662 N N . TYR A 1 82 ? 4.135 9.976 -5.189 1.00 93.31 82 TYR A N 1
ATOM 663 C CA . TYR A 1 82 ? 2.717 9.754 -4.927 1.00 93.31 82 TYR A CA 1
ATOM 664 C C . TYR A 1 82 ? 2.507 8.894 -3.672 1.00 93.31 82 TYR A C 1
ATOM 666 O O . TYR A 1 82 ? 1.747 9.272 -2.783 1.00 93.31 82 TYR A O 1
ATOM 674 N N . LEU A 1 83 ? 3.244 7.792 -3.532 1.00 91.12 83 LEU A N 1
ATOM 675 C CA . LEU A 1 83 ? 3.203 6.931 -2.348 1.00 91.12 83 LEU A CA 1
ATOM 676 C C . LEU A 1 83 ? 3.581 7.674 -1.060 1.00 91.12 83 LEU A C 1
ATOM 678 O O . LEU A 1 83 ? 2.970 7.447 -0.017 1.00 91.12 83 LEU A O 1
ATOM 682 N N . ALA A 1 84 ? 4.556 8.581 -1.126 1.00 88.06 84 ALA A N 1
ATOM 683 C CA . ALA A 1 84 ? 4.924 9.430 0.002 1.00 88.06 84 ALA A CA 1
ATOM 684 C C . ALA A 1 84 ? 3.798 10.397 0.404 1.00 88.06 84 ALA A C 1
ATOM 686 O O . ALA A 1 84 ? 3.681 10.717 1.581 1.00 88.06 84 ALA A O 1
ATOM 687 N N . SER A 1 85 ? 2.959 10.828 -0.546 1.00 87.88 85 SER A N 1
ATOM 688 C CA . SER A 1 85 ? 1.791 11.679 -0.273 1.00 87.88 85 SER A CA 1
ATOM 689 C C . SER A 1 85 ? 0.589 10.928 0.310 1.00 87.88 85 SER A C 1
ATOM 691 O O . SER A 1 85 ? -0.274 11.555 0.916 1.00 87.88 85 SER A O 1
ATOM 693 N N . LEU A 1 86 ? 0.527 9.601 0.134 1.00 83.50 86 LEU A N 1
ATOM 694 C CA . LEU A 1 86 ? -0.537 8.763 0.700 1.00 83.50 86 LEU A CA 1
ATOM 695 C C . LEU A 1 86 ? -0.346 8.507 2.192 1.00 83.50 86 LEU A C 1
ATOM 697 O O . LEU A 1 86 ? -1.328 8.386 2.918 1.00 83.50 86 LEU A O 1
ATOM 701 N N . LYS A 1 87 ? 0.908 8.442 2.650 1.00 69.62 87 LYS A N 1
ATOM 702 C CA . LYS A 1 87 ? 1.193 8.317 4.075 1.00 69.62 87 LYS A CA 1
ATOM 703 C C . LYS A 1 87 ? 0.869 9.655 4.742 1.00 69.62 87 LYS A C 1
ATOM 705 O O . LYS A 1 87 ? 1.513 10.647 4.390 1.00 69.62 87 LYS A O 1
ATOM 710 N N . PRO A 1 88 ? -0.069 9.712 5.707 1.00 55.75 88 PRO A N 1
ATOM 711 C CA . PRO A 1 88 ? -0.245 10.917 6.497 1.00 55.75 88 PRO A CA 1
ATOM 712 C C . PRO A 1 88 ? 1.095 11.239 7.145 1.00 55.75 88 PRO A C 1
ATOM 714 O O . PRO A 1 88 ? 1.803 10.358 7.652 1.00 55.75 88 PRO A O 1
ATOM 717 N N . THR A 1 89 ? 1.485 12.507 7.089 1.00 49.53 89 THR A N 1
ATOM 718 C CA . THR A 1 89 ? 2.677 12.920 7.820 1.00 49.53 89 THR A CA 1
ATOM 719 C C . THR A 1 89 ? 2.438 12.628 9.308 1.00 49.53 89 THR A C 1
ATOM 721 O O . THR A 1 89 ? 1.314 12.804 9.774 1.00 49.53 89 THR A O 1
ATOM 724 N N . PRO A 1 90 ? 3.449 12.202 10.091 1.00 51.69 90 PRO A N 1
ATOM 725 C CA . PRO A 1 90 ? 3.258 11.823 11.500 1.00 51.69 90 PRO A CA 1
ATOM 726 C C . PRO A 1 90 ? 2.490 12.864 12.335 1.00 51.69 90 PRO A C 1
ATOM 728 O O . PRO A 1 90 ? 1.768 12.521 13.265 1.00 51.69 90 PRO A O 1
ATOM 731 N N . ARG A 1 91 ? 2.580 14.142 11.943 1.00 46.50 91 ARG A N 1
ATOM 732 C CA . ARG A 1 91 ? 1.873 15.266 12.567 1.00 46.50 91 ARG A CA 1
ATOM 733 C C . ARG A 1 91 ? 0.352 15.236 12.393 1.00 46.50 91 ARG A C 1
ATOM 735 O O . ARG A 1 91 ? -0.346 15.769 13.245 1.00 46.50 91 ARG A O 1
ATOM 742 N N . GLU A 1 92 ? -0.162 14.656 11.314 1.00 46.03 92 GLU A N 1
ATOM 743 C CA . GLU A 1 92 ? -1.604 14.568 11.051 1.00 46.03 92 GLU A CA 1
ATOM 744 C C . GLU A 1 92 ? -2.223 13.389 11.808 1.00 46.03 92 GLU A C 1
ATOM 746 O O . GLU A 1 92 ? -3.282 13.538 12.411 1.00 46.03 92 GLU A O 1
ATOM 751 N N . SER A 1 93 ? -1.510 12.261 11.895 1.00 49.72 93 SER A N 1
ATOM 752 C CA . SER A 1 93 ? -1.938 11.108 12.696 1.00 49.72 93 SER A CA 1
ATOM 753 C C . SER A 1 93 ? -1.888 11.374 14.203 1.00 49.72 93 SER A C 1
ATOM 755 O O . SER A 1 93 ? -2.780 10.946 14.924 1.00 49.72 93 SER A O 1
ATOM 757 N N . GLU A 1 94 ? -0.881 12.101 14.697 1.00 46.38 94 GLU A N 1
ATOM 758 C CA . GLU A 1 94 ? -0.795 12.461 16.120 1.00 46.38 94 GLU A CA 1
ATOM 759 C C . GLU A 1 94 ? -1.924 13.418 16.528 1.00 46.38 94 GLU A C 1
ATOM 761 O O . GLU A 1 94 ? -2.530 13.231 17.579 1.00 46.38 94 GLU A O 1
ATOM 766 N N . ALA A 1 95 ? -2.268 14.384 15.669 1.00 50.03 95 ALA A N 1
ATOM 767 C CA . ALA A 1 95 ? -3.356 15.322 15.928 1.00 50.03 95 ALA A CA 1
ATOM 768 C C . ALA A 1 95 ? -4.738 14.645 15.907 1.00 50.03 95 ALA A C 1
ATOM 770 O O . ALA A 1 95 ? -5.578 14.951 16.751 1.00 50.03 95 ALA A O 1
ATOM 771 N N . GLU A 1 96 ? -4.992 13.715 14.979 1.00 48.84 96 GLU A N 1
ATOM 772 C CA . GLU A 1 96 ? -6.262 12.974 14.947 1.00 48.84 96 GLU A CA 1
ATOM 773 C C . GLU A 1 96 ? -6.414 12.029 16.146 1.00 48.84 96 GLU A C 1
ATOM 775 O O . GLU A 1 96 ? -7.494 11.971 16.738 1.00 48.84 96 GLU A O 1
ATOM 780 N N . ILE A 1 97 ? -5.334 11.357 16.561 1.00 53.44 97 ILE A N 1
ATOM 781 C CA . ILE A 1 97 ? -5.326 10.505 17.758 1.00 53.44 97 ILE A CA 1
ATOM 782 C C . ILE A 1 97 ? -5.552 11.351 19.022 1.00 53.44 97 ILE A C 1
ATOM 784 O O . ILE A 1 97 ? -6.389 10.999 19.851 1.00 53.44 97 ILE A O 1
ATOM 788 N N . GLU A 1 98 ? -4.896 12.510 19.147 1.00 56.41 98 GLU A N 1
ATOM 789 C CA . GLU A 1 98 ? -5.048 13.409 20.300 1.00 56.41 98 GLU A CA 1
ATOM 790 C C . GLU A 1 98 ? -6.476 13.991 20.404 1.00 56.41 98 GLU A C 1
ATOM 792 O O . GLU A 1 98 ? -7.058 14.073 21.492 1.00 56.41 98 GLU A O 1
ATOM 797 N N . ILE A 1 99 ? -7.109 14.331 19.275 1.00 60.59 99 ILE A N 1
ATOM 798 C CA . ILE A 1 99 ? -8.512 14.788 19.241 1.00 60.59 99 ILE A CA 1
ATOM 799 C C . ILE A 1 99 ? -9.478 13.658 19.644 1.00 60.59 99 ILE A C 1
ATOM 801 O O . ILE A 1 99 ? -10.497 13.900 20.299 1.00 60.59 99 ILE A O 1
ATOM 805 N N . GLN A 1 100 ? -9.174 12.414 19.280 1.00 57.84 100 GLN A N 1
ATOM 806 C CA . GLN A 1 100 ? -10.028 11.271 19.592 1.00 57.84 100 GLN A CA 1
ATOM 807 C C . GLN A 1 100 ? -9.902 10.849 21.067 1.00 57.84 100 GLN A C 1
ATOM 809 O O . GLN A 1 100 ? -10.918 10.678 21.745 1.00 57.84 100 GLN A O 1
ATOM 814 N N . GLU A 1 101 ? -8.680 10.801 21.605 1.00 61.00 101 GLU A N 1
ATOM 815 C CA . GLU A 1 101 ? -8.410 10.502 23.020 1.00 61.00 101 GLU A CA 1
ATOM 816 C C . GLU A 1 101 ? -9.022 11.548 23.964 1.00 61.00 101 GLU A C 1
ATOM 818 O O . GLU A 1 101 ? -9.587 11.207 25.009 1.00 61.00 101 GLU A O 1
ATOM 823 N N . THR A 1 102 ? -8.977 12.831 23.587 1.00 65.06 102 THR A N 1
ATOM 824 C CA . THR A 1 102 ? -9.604 13.906 24.374 1.00 65.06 102 THR A CA 1
ATOM 825 C C . THR A 1 102 ? -11.129 13.780 24.407 1.00 65.06 102 THR A C 1
ATOM 827 O O . THR A 1 102 ? -11.736 13.953 25.468 1.00 65.06 102 THR A O 1
ATOM 830 N N . SER A 1 103 ? -11.759 13.388 23.294 1.00 76.12 103 SER A N 1
ATOM 831 C CA . SER A 1 103 ? -13.205 13.137 23.232 1.00 76.12 103 SER A CA 1
ATOM 832 C C . SER A 1 103 ? -13.642 11.957 24.112 1.00 76.12 103 SER A C 1
ATOM 834 O O . SER A 1 103 ? -14.650 12.034 24.828 1.00 76.12 103 SER A O 1
ATOM 836 N N . GLU A 1 104 ? -12.874 10.867 24.110 1.00 79.62 104 GLU A N 1
ATOM 837 C CA . GLU A 1 104 ? -13.145 9.693 24.944 1.00 79.62 104 GLU A CA 1
ATOM 838 C C . GLU A 1 104 ? -12.987 10.001 26.438 1.00 79.62 104 GLU A C 1
ATOM 840 O O . GLU A 1 104 ? -13.853 9.635 27.242 1.00 79.62 104 GLU A O 1
ATOM 845 N N . LEU A 1 105 ? -11.947 10.753 26.811 1.00 84.12 105 LEU A N 1
ATOM 846 C CA . LEU A 1 105 ? -11.736 11.226 28.181 1.00 84.12 105 LEU A CA 1
ATOM 847 C C . LEU A 1 105 ? -12.874 12.127 28.671 1.00 84.12 105 LEU A C 1
ATOM 849 O O . LEU A 1 105 ? -13.338 11.979 29.807 1.00 84.12 105 LEU A O 1
ATOM 853 N N . GLU A 1 106 ? -13.364 13.041 27.831 1.00 84.00 106 GLU A N 1
ATOM 854 C CA . GLU A 1 106 ? -14.510 13.885 28.174 1.00 84.00 106 GLU A CA 1
ATOM 855 C C . GLU A 1 106 ? -15.790 13.071 28.391 1.00 84.00 106 GLU A C 1
ATOM 857 O O . GLU A 1 106 ? -16.544 13.328 29.339 1.00 84.00 106 GLU A O 1
ATOM 862 N N . ASN A 1 107 ? -16.035 12.065 27.549 1.00 87.50 107 ASN A N 1
ATOM 863 C CA . ASN A 1 107 ? -17.174 11.166 27.707 1.00 87.50 107 ASN A CA 1
ATOM 864 C C . ASN A 1 107 ? -17.067 10.332 28.986 1.00 87.50 107 ASN A C 1
ATOM 866 O O . ASN A 1 107 ? -18.048 10.221 29.729 1.00 87.50 107 ASN A O 1
ATOM 870 N N . LEU A 1 108 ? -15.880 9.809 29.294 1.00 90.94 108 LEU A N 1
ATOM 871 C CA . LEU A 1 108 ? -15.642 9.043 30.513 1.00 90.94 108 LEU A CA 1
ATOM 872 C C . LEU A 1 108 ? -15.839 9.907 31.768 1.00 90.94 108 LEU A C 1
ATOM 874 O O . LEU A 1 108 ? -16.486 9.480 32.726 1.00 90.94 108 LEU A O 1
ATOM 878 N N . LYS A 1 109 ? -15.374 11.162 31.741 1.00 91.38 109 LYS A N 1
ATOM 879 C CA . LYS A 1 109 ? -15.582 12.129 32.827 1.00 91.38 109 LYS A CA 1
ATOM 880 C C . LYS A 1 109 ? -17.067 12.419 33.063 1.00 91.38 109 LYS A C 1
ATOM 882 O O . LYS A 1 109 ? -17.511 12.434 34.212 1.00 91.38 109 LYS A O 1
ATOM 887 N N . LYS A 1 110 ? -17.854 12.594 31.993 1.00 91.12 110 LYS A N 1
ATOM 888 C CA . LYS A 1 110 ? -19.316 12.768 32.085 1.00 91.12 110 LYS A CA 1
ATOM 889 C C . LYS A 1 110 ? -20.001 11.539 32.687 1.00 91.12 110 LYS A C 1
ATOM 891 O O . LYS A 1 110 ? -20.891 11.694 33.522 1.00 91.12 110 LYS A O 1
ATOM 896 N N . GLN A 1 111 ? -19.588 10.331 32.298 1.00 91.44 111 GLN A N 1
ATOM 897 C CA . GLN A 1 111 ? -20.134 9.091 32.863 1.00 91.44 111 GLN A CA 1
ATOM 898 C C . GLN A 1 111 ? -19.839 8.968 34.360 1.00 91.44 111 GLN A C 1
ATOM 900 O O . GLN A 1 111 ? -20.751 8.676 35.132 1.00 91.44 111 GLN A O 1
ATOM 905 N N . TYR A 1 112 ? -18.607 9.264 34.782 1.00 92.94 112 TYR A N 1
ATOM 906 C CA . TYR A 1 112 ? -18.230 9.269 36.197 1.00 92.94 112 TYR A CA 1
ATOM 907 C C . TYR A 1 112 ? -19.050 10.264 37.016 1.00 92.94 112 TYR A C 1
ATOM 909 O O . TYR A 1 112 ? -19.558 9.918 38.080 1.00 92.94 112 TYR A O 1
ATOM 917 N N . GLN A 1 113 ? -19.223 11.484 36.508 1.00 93.25 113 GLN A N 1
ATOM 918 C CA . GLN A 1 113 ? -19.998 12.511 37.198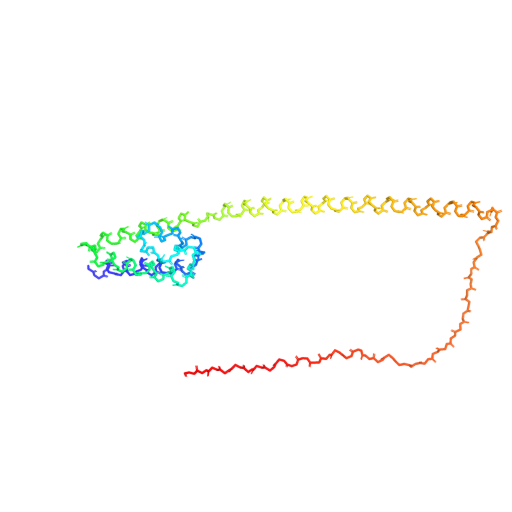 1.00 93.25 113 GLN A CA 1
ATOM 919 C C . GLN A 1 113 ? -21.470 12.107 37.346 1.00 93.25 113 GLN A C 1
ATOM 921 O O . GLN A 1 113 ? -22.057 12.281 38.412 1.00 93.25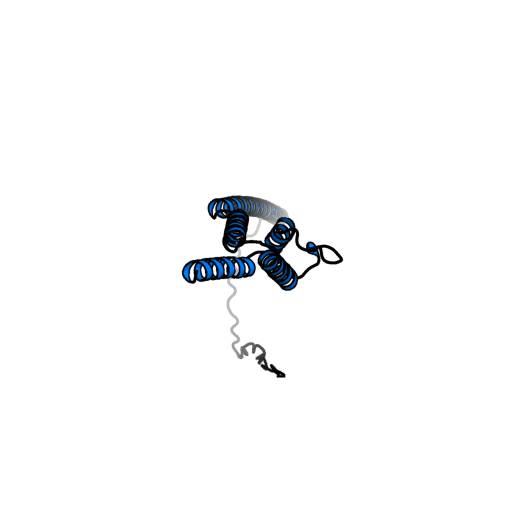 113 GLN A O 1
ATOM 926 N N . LYS A 1 114 ? -22.053 11.513 36.299 1.00 93.25 114 LYS A N 1
ATOM 927 C CA . LYS A 1 114 ? -23.421 10.989 36.343 1.00 93.25 114 LYS A CA 1
ATOM 928 C C . LYS A 1 114 ? -23.562 9.858 37.361 1.00 93.25 114 LYS A C 1
ATOM 930 O O . LYS A 1 114 ? -24.521 9.845 38.124 1.00 93.25 114 LYS A O 1
ATOM 935 N N . LEU A 1 115 ? -22.604 8.933 37.393 1.00 93.94 115 LEU A N 1
ATOM 936 C CA . LEU A 1 115 ? -22.598 7.834 38.356 1.00 93.94 115 LEU A CA 1
ATOM 937 C C . LEU A 1 115 ? -22.492 8.350 39.798 1.00 93.94 115 LEU A C 1
ATOM 939 O O . LEU A 1 115 ? -23.186 7.860 40.685 1.00 93.94 115 LEU A O 1
ATOM 943 N N . GLN A 1 116 ? -21.664 9.370 40.028 1.00 92.38 116 GLN A N 1
ATOM 944 C CA . GLN A 1 116 ? -21.505 9.987 41.342 1.00 92.38 116 GLN A CA 1
ATOM 945 C C . GLN A 1 116 ? -22.802 10.650 41.828 1.00 92.38 116 GLN A C 1
ATOM 947 O O . GLN A 1 116 ? -23.181 10.458 42.980 1.00 92.38 116 GLN A O 1
ATOM 952 N N . GLN A 1 117 ? -23.512 11.358 40.943 1.00 92.56 117 GLN A N 1
ATOM 953 C CA . GLN A 1 117 ? -24.823 11.942 41.251 1.00 92.56 117 GLN A CA 1
ATOM 954 C C . GLN A 1 117 ? -25.861 10.867 41.591 1.00 92.56 117 GLN A C 1
ATOM 956 O O . GLN A 1 117 ? -26.570 10.992 42.584 1.00 92.56 117 GLN A O 1
ATOM 961 N N . GLN A 1 118 ? -25.912 9.780 40.815 1.00 92.31 118 GLN A N 1
ATOM 962 C CA . GLN A 1 118 ? -26.826 8.665 41.084 1.00 92.31 118 GLN A CA 1
ATOM 963 C C . GLN A 1 118 ? -26.559 8.018 42.444 1.00 92.31 118 GLN A C 1
ATOM 965 O O . GLN A 1 118 ? -27.493 7.728 43.184 1.00 92.31 118 GLN A O 1
ATOM 970 N N . MET A 1 119 ? -25.287 7.828 42.799 1.00 90.19 119 MET A N 1
ATOM 971 C CA . MET A 1 119 ? -24.916 7.276 44.099 1.00 90.19 119 MET A CA 1
ATOM 972 C C . MET A 1 119 ? -25.363 8.189 45.250 1.00 90.19 119 MET A C 1
ATOM 974 O O . MET A 1 119 ? -25.871 7.699 46.254 1.00 90.19 119 MET A O 1
ATOM 978 N N . GLU A 1 120 ? -25.205 9.506 45.114 1.00 89.81 120 GLU A N 1
ATOM 979 C CA . GLU A 1 120 ? -25.632 10.476 46.131 1.00 89.81 120 GLU A CA 1
ATOM 980 C C . GLU A 1 120 ? -27.160 10.505 46.296 1.00 89.81 120 GLU A C 1
ATOM 982 O O . GLU A 1 120 ? -27.664 10.499 47.421 1.00 89.81 120 GLU A O 1
ATOM 987 N N . GLU A 1 121 ? -27.906 10.436 45.190 1.00 89.94 121 GLU A N 1
ATOM 988 C CA . GLU A 1 121 ? -29.368 10.310 45.208 1.00 89.94 121 GLU A CA 1
ATOM 989 C C . GLU A 1 121 ? -29.828 9.011 45.887 1.00 89.94 121 GLU A C 1
ATOM 991 O O . GLU A 1 121 ? -30.748 9.027 46.711 1.00 89.94 121 GLU A O 1
ATOM 996 N N . GLU A 1 122 ? -29.183 7.881 45.582 1.00 88.88 122 GLU A N 1
ATOM 997 C CA . GLU A 1 122 ? -29.493 6.594 46.208 1.00 88.88 122 GLU A CA 1
ATOM 998 C C . GLU A 1 122 ? -29.177 6.590 47.706 1.00 88.88 122 GLU A C 1
ATOM 1000 O O . GLU A 1 122 ? -29.988 6.098 48.499 1.00 88.88 122 GLU A O 1
ATOM 1005 N N . ILE A 1 123 ? -28.046 7.178 48.111 1.00 89.44 123 ILE A N 1
ATOM 1006 C CA . ILE A 1 123 ? -27.681 7.344 49.523 1.00 89.44 123 ILE A CA 1
ATOM 1007 C C . ILE A 1 123 ? -28.734 8.199 50.234 1.00 89.44 123 ILE A C 1
ATOM 1009 O O . ILE A 1 123 ? -29.281 7.760 51.246 1.00 89.44 123 ILE A O 1
ATOM 1013 N N . GLY A 1 124 ? -29.101 9.359 49.682 1.00 87.19 124 GLY A N 1
ATOM 1014 C CA . GLY A 1 124 ? -30.124 10.226 50.273 1.00 87.19 124 GLY A CA 1
ATOM 1015 C C . GLY A 1 124 ? -31.489 9.537 50.392 1.00 87.19 124 GLY A C 1
ATOM 1016 O O . GLY A 1 124 ? -32.161 9.627 51.424 1.00 87.19 124 GLY A O 1
ATOM 1017 N N . ALA A 1 125 ? -31.888 8.764 49.379 1.00 89.31 125 ALA A N 1
ATOM 1018 C CA . ALA A 1 125 ? -33.126 7.987 49.415 1.00 89.31 125 ALA A CA 1
ATOM 1019 C C . ALA A 1 125 ? -33.095 6.871 50.476 1.00 89.31 125 ALA A C 1
ATOM 1021 O O . ALA A 1 125 ? -34.122 6.568 51.098 1.00 89.31 125 ALA A O 1
ATOM 1022 N N . LEU A 1 126 ? -31.937 6.240 50.688 1.00 88.12 126 LEU A N 1
ATOM 1023 C CA . LEU A 1 126 ? -31.740 5.246 51.742 1.00 88.12 126 LEU A CA 1
ATOM 1024 C C . LEU A 1 126 ? -31.778 5.886 53.132 1.00 88.12 126 LEU A C 1
ATOM 1026 O O . LEU A 1 126 ? -32.467 5.361 54.008 1.00 88.12 126 LEU A O 1
ATOM 1030 N N . GLU A 1 127 ? -31.127 7.031 53.329 1.00 87.56 127 GLU A N 1
ATOM 1031 C CA . GLU A 1 127 ? -31.162 7.788 54.585 1.00 87.56 127 GLU A CA 1
ATOM 1032 C C . GLU A 1 127 ? -32.584 8.233 54.946 1.00 87.56 127 GLU A C 1
ATOM 1034 O O . GLU A 1 127 ? -33.029 8.045 56.083 1.00 87.56 127 GLU A O 1
ATOM 1039 N N . GLU A 1 128 ? -33.353 8.735 53.974 1.00 84.88 128 GLU A N 1
ATOM 1040 C CA . GLU A 1 128 ? -34.769 9.058 54.162 1.00 84.88 128 GLU A CA 1
ATOM 1041 C C . GLU A 1 128 ? -35.591 7.826 54.565 1.00 84.88 128 GLU A C 1
ATOM 1043 O O . GLU A 1 128 ? -36.408 7.893 55.490 1.00 84.88 128 GLU A O 1
ATOM 1048 N N . LYS A 1 129 ? -35.382 6.683 53.899 1.00 87.00 129 LYS A N 1
ATOM 1049 C CA . LYS A 1 129 ? -36.067 5.425 54.241 1.00 87.00 129 LYS A CA 1
ATOM 1050 C C . LYS A 1 129 ? -35.718 4.955 55.650 1.00 87.00 129 LYS A C 1
ATOM 1052 O O . LYS A 1 129 ? -36.618 4.508 56.366 1.00 87.00 129 LYS A O 1
ATOM 1057 N N . ILE A 1 130 ? -34.452 5.065 56.053 1.00 84.62 130 ILE A N 1
ATOM 1058 C CA . ILE A 1 130 ? -33.999 4.749 57.413 1.00 84.62 130 ILE A CA 1
ATOM 1059 C C . ILE A 1 130 ? -34.699 5.677 58.403 1.00 84.62 130 ILE A C 1
ATOM 1061 O O . ILE A 1 130 ? -35.362 5.191 59.311 1.00 84.62 130 ILE A O 1
ATOM 1065 N N . LYS A 1 131 ? -34.662 6.996 58.188 1.00 84.06 131 LYS A N 1
ATOM 1066 C CA . LYS A 1 131 ? -35.298 7.981 59.072 1.00 84.06 131 LYS A CA 1
ATOM 1067 C C . LYS A 1 131 ? -36.798 7.735 59.234 1.00 84.06 131 LYS A C 1
ATOM 1069 O O . LYS A 1 131 ? -37.294 7.747 60.357 1.00 84.06 131 LYS A O 1
ATOM 1074 N N . ARG A 1 132 ? -37.516 7.452 58.140 1.00 79.69 132 ARG A N 1
ATOM 1075 C CA . ARG A 1 132 ? -38.949 7.116 58.182 1.00 79.69 132 ARG A CA 1
ATOM 1076 C C . ARG A 1 132 ? -39.210 5.833 58.970 1.00 79.69 132 ARG A C 1
ATOM 1078 O O . ARG A 1 132 ? -40.135 5.814 59.774 1.00 79.69 132 ARG A O 1
ATOM 1085 N N . LYS A 1 133 ? -38.397 4.784 58.788 1.00 78.31 133 LYS A N 1
ATOM 1086 C CA . LYS A 1 133 ? -38.516 3.540 59.571 1.00 78.31 133 LYS A CA 1
ATOM 1087 C C . LYS A 1 133 ? -38.204 3.753 61.053 1.00 78.31 133 LYS A C 1
ATOM 1089 O O . LYS A 1 133 ? -38.947 3.250 61.885 1.00 78.31 133 LYS A O 1
ATOM 1094 N N . THR A 1 134 ? -37.170 4.522 61.385 1.00 76.31 134 THR A N 1
ATOM 1095 C CA . THR A 1 134 ? -36.792 4.825 62.774 1.00 76.31 134 THR A CA 1
ATOM 1096 C C . THR A 1 134 ? -37.841 5.693 63.474 1.00 76.31 134 THR A C 1
ATOM 1098 O O . THR A 1 134 ? -38.140 5.468 64.639 1.00 76.31 134 THR A O 1
ATOM 1101 N N . GLN A 1 135 ? -38.456 6.651 62.771 1.00 68.69 135 GLN A N 1
ATOM 1102 C CA . GLN A 1 135 ? -39.545 7.471 63.320 1.00 68.69 135 GLN A CA 1
ATOM 1103 C C . GLN A 1 135 ? -40.864 6.694 63.442 1.00 68.69 135 GLN A C 1
ATOM 1105 O O . GLN A 1 135 ? -41.584 6.870 64.422 1.00 68.69 135 GLN A O 1
ATOM 1110 N N . ALA A 1 136 ? -41.169 5.807 62.488 1.00 66.31 136 ALA A N 1
ATOM 1111 C CA . ALA A 1 136 ? -42.338 4.927 62.548 1.00 66.31 136 ALA A CA 1
ATOM 1112 C C . ALA A 1 136 ? -42.212 3.834 63.624 1.00 66.31 136 ALA A C 1
ATOM 1114 O O . ALA A 1 136 ? -43.228 3.335 64.099 1.00 66.31 136 ALA A O 1
ATOM 1115 N N . ALA A 1 137 ? -40.988 3.481 64.026 1.00 58.00 137 ALA A N 1
ATOM 1116 C CA . ALA A 1 137 ? -40.730 2.537 65.110 1.00 58.00 137 ALA A CA 1
ATOM 1117 C C . ALA A 1 137 ? -40.996 3.114 66.515 1.00 58.00 137 ALA A C 1
ATOM 1119 O O . ALA A 1 137 ? -41.009 2.345 67.470 1.00 58.00 137 ALA A O 1
ATOM 1120 N N . GLY A 1 138 ? -41.263 4.421 66.650 1.00 44.12 138 GLY A N 1
ATOM 1121 C CA . GLY A 1 138 ? -41.475 5.058 67.949 1.00 44.12 138 GLY A CA 1
ATOM 1122 C C . GLY A 1 138 ? -40.166 5.198 68.733 1.00 44.12 138 GLY A C 1
ATOM 1123 O O . GLY A 1 138 ? -39.331 4.298 68.776 1.00 44.12 138 GLY A O 1
ATOM 1124 N N . GLY A 1 139 ? -39.954 6.369 69.329 1.00 50.97 139 GLY A N 1
ATOM 1125 C CA . GLY A 1 139 ? -38.800 6.613 70.185 1.00 50.97 139 GLY A CA 1
ATOM 1126 C C . GLY A 1 139 ? -38.852 5.731 71.425 1.00 50.97 139 GLY A C 1
ATOM 1127 O O . GLY A 1 139 ? -39.625 6.013 72.324 1.00 50.97 139 GLY A O 1
ATOM 1128 N N . ASP A 1 140 ? -38.063 4.664 71.431 1.00 47.41 140 ASP A N 1
ATOM 1129 C CA . ASP A 1 140 ? -37.385 4.103 72.598 1.00 47.41 140 ASP A CA 1
ATOM 1130 C C . ASP A 1 140 ? -36.612 2.868 72.145 1.00 47.41 140 ASP A C 1
ATOM 1132 O O . ASP A 1 140 ? -37.160 1.784 71.971 1.00 47.41 140 ASP A O 1
ATOM 1136 N N . THR A 1 141 ? -35.311 3.024 71.927 1.00 42.38 141 THR A N 1
ATOM 1137 C CA . THR A 1 141 ? -34.330 1.989 72.273 1.00 42.38 141 THR A CA 1
ATOM 1138 C C . THR A 1 141 ? -32.939 2.598 72.190 1.00 42.38 141 THR A C 1
ATOM 1140 O O . THR A 1 141 ? -32.428 2.937 71.124 1.00 42.38 141 THR A O 1
ATOM 1143 N N . ALA A 1 142 ? -32.342 2.769 73.370 1.00 44.59 142 ALA A N 1
ATOM 1144 C CA . ALA A 1 142 ? -30.917 2.987 73.572 1.00 44.59 142 ALA A CA 1
ATOM 1145 C C . ALA A 1 142 ? -30.078 2.010 72.719 1.00 44.59 142 ALA A C 1
ATOM 1147 O O . ALA A 1 142 ? -30.572 0.928 72.385 1.00 44.59 142 ALA A O 1
ATOM 1148 N N . PRO A 1 143 ? -28.809 2.325 72.390 1.00 44.00 143 PRO A N 1
ATOM 1149 C CA . PRO A 1 143 ? -27.983 1.414 71.616 1.00 44.00 143 PRO A CA 1
ATOM 1150 C C . PRO A 1 143 ? -27.713 0.170 72.467 1.00 44.00 143 PRO A C 1
ATOM 1152 O O . PRO A 1 143 ? -26.859 0.170 73.355 1.00 44.00 143 PRO A O 1
ATOM 1155 N N . ALA A 1 144 ? -28.468 -0.898 72.218 1.00 36.19 144 ALA A N 1
ATOM 1156 C CA . ALA A 1 144 ? -28.159 -2.212 72.740 1.00 36.19 144 ALA A CA 1
ATOM 1157 C C . ALA A 1 144 ? -26.872 -2.675 72.052 1.00 36.19 144 ALA A C 1
ATOM 1159 O O . ALA A 1 144 ? -26.872 -3.167 70.927 1.00 36.19 144 ALA A O 1
ATOM 1160 N N . SER A 1 145 ? -25.760 -2.451 72.750 1.00 46.00 145 SER A N 1
ATOM 1161 C CA . SER A 1 145 ? -24.505 -3.174 72.600 1.00 46.00 145 SER A CA 1
ATOM 1162 C C . SER A 1 145 ? -24.809 -4.673 72.555 1.00 46.00 145 SER A C 1
ATOM 1164 O O . SER A 1 145 ? -25.002 -5.305 73.594 1.00 46.00 145 SER A O 1
ATOM 1166 N N . VAL A 1 146 ? -24.857 -5.252 71.356 1.00 43.72 146 VAL A N 1
ATOM 1167 C CA . VAL A 1 146 ? -24.900 -6.705 71.192 1.00 43.72 146 VAL A CA 1
ATOM 1168 C C . VAL A 1 146 ? -23.465 -7.212 71.256 1.00 43.72 146 VAL A C 1
ATOM 1170 O O . VAL A 1 146 ? -22.773 -7.356 70.253 1.00 43.72 146 VAL A O 1
ATOM 1173 N N . THR A 1 147 ? -23.007 -7.476 72.476 1.00 44.25 147 THR A N 1
ATOM 1174 C CA . THR A 1 147 ? -21.946 -8.449 72.723 1.00 44.25 147 THR A CA 1
ATOM 1175 C C . THR A 1 147 ? -22.508 -9.835 72.416 1.00 44.25 147 THR A C 1
ATOM 1177 O O . THR A 1 147 ? -23.234 -10.397 73.233 1.00 44.25 147 THR A O 1
ATOM 1180 N N . ALA A 1 148 ? -22.182 -10.389 71.251 1.00 39.22 148 ALA A N 1
ATOM 1181 C CA . ALA A 1 148 ? -22.324 -11.818 70.999 1.00 39.22 148 ALA A CA 1
ATOM 1182 C C . ALA A 1 148 ? -20.979 -12.486 71.309 1.00 39.22 148 ALA A C 1
ATOM 1184 O O 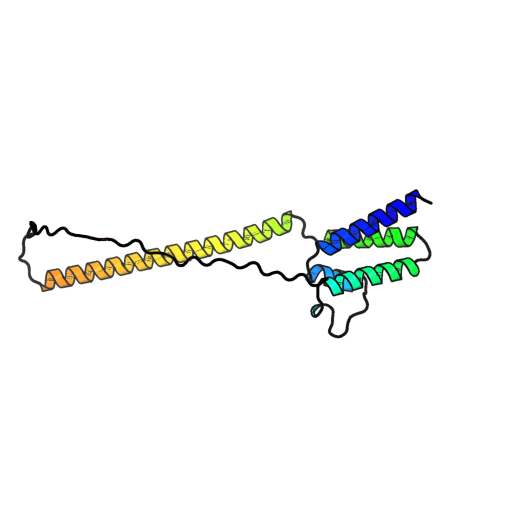. ALA A 1 148 ? -20.021 -12.368 70.545 1.00 39.22 148 ALA A O 1
ATOM 1185 N N . LYS A 1 149 ? -20.899 -13.130 72.478 1.00 40.50 149 LYS A N 1
ATOM 1186 C CA . LYS A 1 149 ? -19.835 -14.081 72.793 1.00 40.50 149 LYS A CA 1
ATOM 1187 C C . LYS A 1 149 ? -20.151 -15.427 72.138 1.00 40.50 149 LYS A C 1
ATOM 1189 O O . LYS A 1 149 ? -21.258 -15.923 72.295 1.00 40.50 149 LYS A O 1
ATOM 1194 N N . GLU A 1 150 ? -19.124 -15.936 71.461 1.00 45.44 150 GLU A N 1
ATOM 1195 C CA . GLU A 1 150 ? -18.664 -17.330 71.374 1.00 45.44 150 GLU A CA 1
ATOM 1196 C C . GLU A 1 150 ? -19.671 -18.429 71.015 1.00 45.44 150 GLU A C 1
ATOM 1198 O O . GLU A 1 150 ? -20.491 -18.825 71.831 1.00 45.44 150 GLU A O 1
ATOM 1203 N N . GLU A 1 151 ? -19.427 -19.083 69.876 1.00 37.53 151 GLU A N 1
ATOM 1204 C CA . GLU A 1 151 ? -19.285 -20.539 69.914 1.00 37.53 151 GLU A CA 1
ATOM 1205 C C . GLU A 1 151 ? -18.256 -21.016 68.880 1.00 37.53 151 GLU A C 1
ATOM 1207 O O . GLU A 1 151 ? -18.306 -20.705 67.690 1.00 37.53 151 GLU A O 1
ATOM 1212 N N . ASP A 1 152 ? -17.259 -21.712 69.412 1.00 44.50 152 ASP A N 1
ATOM 1213 C CA . ASP A 1 152 ? -16.049 -22.190 68.769 1.00 44.50 152 ASP A CA 1
ATOM 1214 C C . ASP A 1 152 ? -16.277 -23.659 68.384 1.00 44.50 152 ASP A C 1
ATOM 1216 O O . ASP A 1 152 ? -16.348 -24.534 69.245 1.00 44.50 152 ASP A O 1
ATOM 1220 N N . THR A 1 153 ? -16.396 -23.958 67.089 1.00 42.88 153 THR A N 1
ATOM 1221 C CA . THR A 1 153 ? -16.252 -25.329 66.574 1.00 42.88 153 THR A CA 1
ATOM 1222 C C . THR A 1 153 ? -15.344 -25.324 65.354 1.00 42.88 153 THR A C 1
ATOM 1224 O O . THR A 1 153 ? -15.765 -25.105 64.218 1.00 42.88 153 THR A O 1
ATOM 1227 N N . ARG A 1 154 ? -14.059 -25.585 65.599 1.00 46.31 154 ARG A N 1
ATOM 1228 C CA . ARG A 1 154 ? -13.090 -25.998 64.581 1.00 46.31 154 ARG A CA 1
ATOM 1229 C C . ARG A 1 154 ? -13.417 -27.413 64.100 1.00 46.31 154 ARG A C 1
ATOM 1231 O O . ARG A 1 154 ? -13.547 -28.309 64.925 1.00 46.31 154 ARG A O 1
ATOM 1238 N N . THR A 1 155 ? -13.415 -27.641 62.785 1.00 38.19 155 THR A N 1
ATOM 1239 C CA . THR A 1 155 ? -12.603 -28.685 62.114 1.00 38.19 155 THR A CA 1
ATOM 1240 C C . THR A 1 155 ? -12.789 -28.661 60.587 1.00 38.19 155 THR A C 1
ATOM 1242 O O . THR A 1 155 ? -13.910 -28.658 60.106 1.00 38.19 155 THR A O 1
ATOM 1245 N N . ALA A 1 156 ? -11.653 -28.656 59.864 1.00 38.72 156 ALA A N 1
ATOM 1246 C CA . ALA A 1 156 ? -11.349 -29.419 58.634 1.00 38.72 156 ALA A CA 1
ATOM 1247 C C . ALA A 1 156 ? -12.341 -29.326 57.435 1.00 38.72 156 ALA A C 1
ATOM 1249 O O . ALA A 1 156 ? -13.502 -29.664 57.551 1.00 38.72 156 ALA A O 1
ATOM 1250 N N . THR A 1 157 ? -12.014 -29.005 56.179 1.00 43.12 157 THR A N 1
ATOM 1251 C CA . THR A 1 157 ? -10.774 -29.039 55.390 1.00 43.12 157 THR A CA 1
ATOM 1252 C C . THR A 1 157 ? -11.048 -28.203 54.130 1.00 43.12 157 THR A C 1
ATOM 1254 O O . THR A 1 157 ? -11.987 -28.495 53.392 1.00 43.12 157 THR A O 1
ATOM 1257 N N . LYS A 1 158 ? -10.264 -27.157 53.858 1.00 50.06 158 LYS A N 1
ATOM 1258 C CA . LYS A 1 158 ? -10.404 -26.353 52.634 1.00 50.06 158 LYS A CA 1
ATOM 1259 C C . LYS A 1 158 ? -9.683 -27.084 51.497 1.00 50.06 158 LYS A C 1
ATOM 1261 O O . LYS A 1 158 ? -8.461 -27.012 51.404 1.00 50.06 158 LYS A O 1
ATOM 1266 N N . ALA A 1 159 ? -10.413 -27.833 50.672 1.00 53.91 159 ALA A N 1
ATOM 1267 C CA . ALA A 1 159 ? -9.838 -28.414 49.461 1.00 53.91 159 ALA A CA 1
ATOM 1268 C C . ALA A 1 159 ? -9.465 -27.281 48.479 1.00 53.91 159 ALA A C 1
ATOM 1270 O O . ALA A 1 159 ? -10.287 -26.387 48.255 1.00 53.91 159 ALA A O 1
ATOM 1271 N N . PRO A 1 160 ? -8.247 -27.264 47.908 1.00 57.50 160 PRO A N 1
ATOM 1272 C CA . PRO A 1 160 ? -7.871 -26.261 46.922 1.00 57.50 160 PRO A CA 1
ATOM 1273 C C . PRO A 1 160 ? -8.633 -26.510 45.616 1.00 57.50 160 PRO A C 1
ATOM 1275 O O . PRO A 1 160 ? -8.691 -27.636 45.120 1.00 57.50 160 PRO A O 1
ATOM 1278 N N . ILE A 1 161 ? -9.213 -25.443 45.065 1.00 60.28 161 ILE A N 1
ATOM 1279 C CA . ILE A 1 161 ? -9.876 -25.432 43.758 1.00 60.28 161 ILE A CA 1
ATOM 1280 C C . ILE A 1 161 ? -8.829 -25.831 42.710 1.00 60.28 161 ILE A C 1
ATOM 1282 O O . ILE A 1 161 ? -7.907 -25.068 42.429 1.00 60.28 161 ILE A O 1
ATOM 1286 N N . ARG A 1 162 ? -8.935 -27.045 42.161 1.00 59.78 162 ARG A N 1
ATOM 1287 C CA . ARG A 1 162 ? -8.098 -27.490 41.042 1.00 59.78 162 ARG A CA 1
ATOM 1288 C C . ARG A 1 162 ? -8.700 -26.955 39.748 1.00 59.78 162 ARG A C 1
ATOM 1290 O O . ARG A 1 162 ? -9.789 -27.368 39.361 1.00 59.78 162 ARG A O 1
ATOM 1297 N N . LEU A 1 163 ? -7.995 -26.034 39.100 1.00 64.50 163 LEU A N 1
ATOM 1298 C CA . LEU A 1 163 ? -8.286 -25.649 37.721 1.00 64.50 163 LEU A CA 1
ATOM 1299 C C . LEU A 1 163 ? -7.939 -26.830 36.797 1.00 64.50 163 LEU A C 1
ATOM 1301 O O . LEU A 1 163 ? -6.925 -27.490 37.034 1.00 64.50 163 LEU A O 1
ATOM 1305 N N . PRO A 1 164 ? -8.754 -27.131 35.773 1.00 63.16 164 PRO A N 1
ATOM 1306 C CA . PRO A 1 164 ? -8.425 -28.176 34.815 1.00 63.16 164 PRO A CA 1
ATOM 1307 C C . PRO A 1 164 ? -7.199 -27.760 33.996 1.00 63.16 164 PRO A C 1
ATOM 1309 O O . PRO A 1 164 ? -7.176 -26.688 33.390 1.00 63.16 164 PRO A O 1
ATOM 1312 N N . GLU A 1 165 ? -6.179 -28.616 33.967 1.00 66.50 165 GLU A N 1
ATOM 1313 C CA . GLU A 1 165 ? -5.040 -28.451 33.069 1.00 66.50 165 GLU A CA 1
ATOM 1314 C C . GLU A 1 165 ? -5.501 -28.689 31.628 1.00 66.50 165 GLU A C 1
ATOM 1316 O O . GLU A 1 165 ? -5.805 -29.812 31.223 1.00 66.50 165 GLU A O 1
ATOM 1321 N N . VAL A 1 166 ? -5.565 -27.617 30.840 1.00 66.56 166 VAL A N 1
ATOM 1322 C CA . VAL A 1 166 ? -5.801 -27.701 29.398 1.00 66.56 166 VAL A CA 1
ATOM 1323 C C . VAL A 1 166 ? -4.440 -27.777 28.714 1.00 66.56 166 VAL A C 1
ATOM 1325 O O . VAL A 1 166 ? -3.786 -26.763 28.478 1.00 66.56 166 VAL A O 1
ATOM 1328 N N . MET A 1 167 ? -3.984 -28.991 28.406 1.00 58.06 167 MET A N 1
ATOM 1329 C CA . MET A 1 167 ? -2.795 -29.177 27.575 1.00 58.06 167 MET A CA 1
ATOM 1330 C C . MET A 1 167 ? -3.157 -28.943 26.104 1.00 58.06 167 MET A C 1
ATOM 1332 O O . MET A 1 167 ? -3.863 -29.742 25.489 1.00 58.06 167 MET A O 1
ATOM 1336 N N . LEU A 1 168 ? -2.649 -27.856 25.522 1.00 68.56 168 LEU A N 1
ATOM 1337 C CA . LEU A 1 168 ? -2.713 -27.620 24.079 1.00 68.56 168 LEU A CA 1
ATOM 1338 C C . LEU A 1 168 ? -1.830 -28.651 23.360 1.00 68.56 168 LEU A C 1
ATOM 1340 O O . LEU A 1 168 ? -0.601 -28.564 23.392 1.00 68.56 168 LEU A O 1
ATOM 1344 N N . ARG A 1 169 ? -2.444 -29.628 22.683 1.00 67.94 169 ARG A N 1
ATOM 1345 C CA . ARG A 1 169 ? -1.730 -30.484 21.727 1.00 67.94 169 ARG A CA 1
ATOM 1346 C C . ARG A 1 169 ? -1.385 -29.660 20.488 1.00 67.94 169 ARG A C 1
ATOM 1348 O O . ARG A 1 169 ? -2.268 -29.270 19.730 1.00 67.94 169 ARG A O 1
ATOM 1355 N N . ARG A 1 170 ? -0.094 -29.399 20.272 1.00 67.50 170 ARG A N 1
ATOM 1356 C CA . ARG A 1 170 ? 0.413 -28.884 18.993 1.00 67.50 170 ARG A CA 1
ATOM 1357 C C . ARG A 1 170 ? 0.432 -30.020 17.977 1.00 67.50 170 ARG A C 1
ATOM 1359 O O . ARG A 1 170 ? 1.422 -30.734 17.872 1.00 67.50 170 ARG A O 1
ATOM 1366 N N . GLU A 1 171 ? -0.643 -30.162 17.218 1.00 69.88 171 GLU A N 1
ATOM 1367 C CA . GLU A 1 171 ? -0.633 -30.957 15.991 1.00 69.88 171 GLU A CA 1
ATOM 1368 C C . GLU A 1 171 ? -0.668 -29.997 14.800 1.00 69.88 171 GLU A C 1
ATOM 1370 O O . GLU A 1 171 ? -1.726 -29.604 14.322 1.00 69.88 171 GLU A O 1
ATOM 1375 N N . PHE A 1 172 ? 0.515 -29.584 14.336 1.00 62.81 172 PHE A N 1
ATOM 1376 C CA . PHE A 1 172 ? 0.665 -28.956 13.026 1.00 62.81 172 PHE A CA 1
ATOM 1377 C C . PHE A 1 172 ? 1.251 -29.993 12.078 1.00 62.81 172 PHE A C 1
ATOM 1379 O O . PHE A 1 172 ? 2.427 -30.342 12.162 1.00 62.81 172 PHE A O 1
ATOM 1386 N N . ARG A 1 173 ? 0.410 -30.502 11.179 1.00 64.38 173 ARG A N 1
ATOM 1387 C CA . ARG A 1 173 ? 0.851 -31.303 10.042 1.00 64.38 173 ARG A CA 1
ATOM 1388 C C . ARG A 1 173 ? 1.206 -30.337 8.917 1.00 64.38 173 ARG A C 1
ATOM 1390 O O . ARG A 1 173 ? 0.315 -29.800 8.269 1.00 64.38 173 ARG A O 1
ATOM 1397 N N . ILE A 1 174 ? 2.497 -30.099 8.707 1.00 63.50 174 ILE A N 1
ATOM 1398 C CA . ILE A 1 174 ? 2.974 -29.459 7.479 1.00 63.50 174 ILE A CA 1
ATOM 1399 C C . ILE A 1 174 ? 3.005 -30.563 6.423 1.00 63.50 174 ILE A C 1
ATOM 1401 O O . ILE A 1 174 ? 3.781 -31.510 6.537 1.00 63.50 174 ILE A O 1
ATOM 1405 N N . ILE A 1 175 ? 2.095 -30.489 5.455 1.00 58.66 175 ILE A N 1
ATOM 1406 C CA . ILE A 1 175 ? 2.143 -31.318 4.250 1.00 58.66 175 ILE A CA 1
ATOM 1407 C C . ILE A 1 175 ? 2.991 -30.530 3.252 1.00 58.66 175 ILE A C 1
ATOM 1409 O O . ILE A 1 175 ? 2.626 -29.405 2.907 1.00 58.66 175 ILE A O 1
ATOM 1413 N N . GLY A 1 176 ? 4.153 -31.090 2.915 1.00 56.75 176 GLY A N 1
ATOM 1414 C CA . GLY A 1 176 ? 5.030 -30.603 1.848 1.00 56.75 176 GLY A CA 1
ATOM 1415 C C . GLY A 1 176 ? 4.554 -31.036 0.473 1.00 56.75 176 GLY A C 1
ATOM 1416 O O . GLY A 1 176 ? 3.781 -32.021 0.402 1.00 56.75 176 GLY A O 1
#

Secondary structure (DSSP, 8-state):
-HHHHHHHHHHHHHHHHHHHH--HHHHHHHHHHTT--PPTT-GGGS-HHHHHHHHHHHHHHHHHH-S-HHHHHHHHHHHHHHHHHHSPPHHHHHHHHHHHHHHHHHHHHHHHHHHHHHHHHHHHHHHHHHHHHHHHT-S-------------------------------------